Protein AF-A0A2G6QP25-F1 (afdb_monomer_lite)

Sequence (152 aa):
MNYFKECKDFTEAKKVYKTFAKKLHPDCGGNEADFKELLKQYDDFMNFTTSTIFDDSEKEYSAEDIVIFSNIIKKIINFDIDIQVIGTWIYAFNSYAYKENLKELDFWFSKKHKAWIFNGSKKRCIRTKNTLEDNKKEYGCKKVKSTTKRIA

pLDDT: mean 84.07, std 11.64, range [35.44, 94.75]

Radius of gyration: 17.25 Å; chains: 1; bounding box: 44×38×49 Å

Secondary structure (DSSP, 8-state):
--TTTT--SHHHHHHHHHHHHHHHSGGGT--HHHHHHHHHHHHHHHHHHHHHHHHS-SS---HHHHHHHHHHHHHHTTSSSEEEEETTEEEEES-GGGHHHHHHTT-EEETTTTEEEE-SSS---------HHHHHHHH--EEEE-------

Structure (mmCIF, N/CA/C/O backbone):
data_AF-A0A2G6QP25-F1
#
_entry.id   AF-A0A2G6QP25-F1
#
loop_
_atom_site.group_PDB
_atom_site.id
_atom_site.type_symbol
_atom_site.label_atom_id
_atom_site.label_alt_id
_atom_site.label_comp_id
_atom_site.label_asym_id
_atom_site.label_entity_id
_atom_site.label_seq_id
_atom_site.pdbx_PDB_ins_code
_atom_site.Cartn_x
_atom_site.Cartn_y
_atom_site.Cartn_z
_atom_site.occupancy
_atom_site.B_iso_or_equiv
_atom_site.auth_seq_id
_atom_site.auth_comp_id
_atom_site.auth_asym_id
_atom_site.auth_atom_id
_atom_site.pdbx_PDB_model_num
ATOM 1 N N . MET A 1 1 ? -0.587 6.363 25.555 1.00 71.50 1 MET A N 1
ATOM 2 C CA . MET A 1 1 ? -0.851 4.976 25.100 1.00 71.50 1 MET A CA 1
ATOM 3 C C . MET A 1 1 ? -0.250 4.830 23.710 1.00 71.50 1 MET A C 1
ATOM 5 O O . MET A 1 1 ? -0.394 5.786 22.971 1.00 71.50 1 MET A O 1
ATOM 9 N N . ASN A 1 2 ? 0.433 3.738 23.353 1.00 81.94 2 ASN A N 1
ATOM 10 C CA . ASN A 1 2 ? 0.862 3.506 21.963 1.00 81.94 2 ASN A CA 1
ATOM 11 C C . ASN A 1 2 ? 0.242 2.193 21.476 1.00 81.94 2 ASN A C 1
ATOM 13 O O . ASN A 1 2 ? 0.682 1.123 21.894 1.00 81.94 2 ASN A O 1
ATOM 17 N N . TYR A 1 3 ? -0.784 2.289 20.629 1.00 84.88 3 TYR A N 1
ATOM 18 C CA . TYR A 1 3 ? -1.536 1.127 20.144 1.00 84.88 3 TYR A CA 1
ATOM 19 C C . TYR A 1 3 ? -0.727 0.250 19.179 1.00 84.88 3 TYR A C 1
ATOM 21 O O . TYR A 1 3 ? -1.032 -0.929 19.027 1.00 84.88 3 TYR A O 1
ATOM 29 N N . PHE A 1 4 ? 0.320 0.798 18.555 1.00 90.06 4 PHE A N 1
ATOM 30 C CA . PHE A 1 4 ? 1.060 0.158 17.464 1.00 90.06 4 PHE A CA 1
ATOM 31 C C . PHE A 1 4 ? 2.471 -0.298 17.857 1.00 90.06 4 PHE A C 1
ATOM 33 O O . PHE A 1 4 ? 3.225 -0.746 17.000 1.00 90.06 4 PHE A O 1
ATOM 40 N N . LYS A 1 5 ? 2.836 -0.237 19.146 1.00 85.88 5 LYS A N 1
ATOM 41 C CA . LYS A 1 5 ? 4.185 -0.586 19.637 1.00 85.88 5 LYS A CA 1
ATOM 42 C C . LYS A 1 5 ? 4.628 -2.011 19.270 1.00 85.88 5 LYS A C 1
ATOM 44 O O . LYS A 1 5 ? 5.814 -2.243 19.070 1.00 85.88 5 LYS A O 1
ATOM 49 N N . GLU A 1 6 ? 3.689 -2.952 19.207 1.00 85.25 6 GLU A N 1
ATOM 50 C CA . GLU A 1 6 ? 3.968 -4.362 18.893 1.00 85.25 6 GLU A CA 1
ATOM 51 C C . GLU A 1 6 ? 3.822 -4.699 17.403 1.00 85.25 6 GLU A C 1
ATOM 53 O O . GLU A 1 6 ? 4.125 -5.820 17.003 1.00 85.25 6 GLU A O 1
ATOM 58 N N . CYS A 1 7 ? 3.365 -3.750 16.577 1.00 85.81 7 CYS A N 1
ATOM 59 C CA . CYS A 1 7 ? 3.174 -3.981 15.149 1.00 85.81 7 CYS A CA 1
ATOM 60 C C . CYS A 1 7 ? 4.525 -4.021 14.437 1.00 85.81 7 CYS A C 1
ATOM 62 O O . CYS A 1 7 ? 5.294 -3.062 14.485 1.00 85.81 7 CYS A O 1
ATOM 64 N N . LYS A 1 8 ? 4.793 -5.120 13.733 1.00 80.38 8 LYS A N 1
ATOM 65 C CA . LYS A 1 8 ? 6.018 -5.304 12.943 1.00 80.38 8 LYS A CA 1
ATOM 66 C C . LYS A 1 8 ? 5.840 -4.903 11.488 1.00 80.38 8 LYS A C 1
ATOM 68 O O . LYS A 1 8 ? 6.811 -4.568 10.817 1.00 80.38 8 LYS A O 1
ATOM 73 N N . ASP A 1 9 ? 4.606 -4.951 10.996 1.00 80.44 9 ASP A N 1
ATOM 74 C CA . ASP A 1 9 ? 4.286 -4.658 9.608 1.00 80.44 9 ASP A CA 1
ATOM 75 C C . ASP A 1 9 ? 2.926 -3.961 9.440 1.00 80.44 9 ASP A C 1
ATOM 77 O O . ASP A 1 9 ? 2.110 -3.837 10.359 1.00 80.44 9 ASP A O 1
ATOM 81 N N . PHE A 1 10 ? 2.674 -3.508 8.212 1.00 83.81 10 PHE A N 1
ATOM 82 C CA . PHE A 1 10 ? 1.441 -2.827 7.822 1.00 83.81 10 PHE A CA 1
ATOM 83 C C . PHE A 1 10 ? 0.178 -3.683 7.997 1.00 83.81 10 PHE A C 1
ATOM 85 O O . PHE A 1 10 ? -0.921 -3.155 8.180 1.00 83.81 10 PHE A O 1
ATOM 92 N N . THR A 1 11 ? 0.301 -5.007 7.914 1.00 81.75 11 THR A N 1
ATOM 93 C CA . THR A 1 11 ? -0.833 -5.928 8.036 1.00 81.75 11 THR A CA 1
ATOM 94 C C . THR A 1 11 ? -1.284 -6.022 9.488 1.00 81.75 11 THR A C 1
ATOM 96 O O . THR A 1 11 ? -2.487 -5.981 9.760 1.00 81.75 11 THR A O 1
ATOM 99 N N . GLU A 1 12 ? -0.338 -6.125 10.419 1.00 86.12 12 GLU A N 1
ATOM 100 C CA . GLU A 1 12 ? -0.594 -6.086 11.858 1.00 86.12 12 GLU A CA 1
ATOM 101 C C . GLU A 1 12 ? -1.175 -4.735 12.275 1.00 86.12 12 GLU A C 1
ATOM 103 O O . GLU A 1 12 ? -2.252 -4.702 12.876 1.00 86.12 12 GLU A O 1
ATOM 108 N N . ALA A 1 13 ? -0.560 -3.631 11.838 1.00 88.69 13 ALA A N 1
ATOM 109 C CA . ALA A 1 13 ? -1.058 -2.285 12.118 1.00 88.69 13 ALA A CA 1
ATOM 110 C C . ALA A 1 13 ? -2.502 -2.094 11.630 1.00 88.69 13 ALA A C 1
ATOM 112 O O . ALA A 1 13 ? -3.357 -1.609 12.371 1.00 88.69 13 ALA A O 1
ATOM 113 N N . LYS A 1 14 ? -2.840 -2.572 10.425 1.00 85.69 14 LYS A N 1
ATOM 114 C CA . LYS A 1 14 ? -4.215 -2.513 9.902 1.00 85.69 14 LYS A CA 1
ATOM 115 C C . LYS A 1 14 ? -5.212 -3.309 10.753 1.00 85.69 14 LYS A C 1
ATOM 117 O O . LYS A 1 14 ? -6.359 -2.883 10.915 1.00 85.69 14 LYS A O 1
ATOM 122 N N . LYS A 1 15 ? -4.821 -4.476 11.277 1.00 88.00 15 LYS A N 1
ATOM 123 C CA . LYS A 1 15 ? -5.684 -5.295 12.153 1.00 88.00 15 LYS A CA 1
ATOM 124 C C . LYS A 1 15 ? -5.924 -4.608 13.494 1.00 88.00 15 LYS A C 1
ATOM 126 O O . LYS A 1 15 ? -7.071 -4.551 13.946 1.00 88.00 15 LYS A O 1
ATOM 131 N N . VAL A 1 16 ? -4.864 -4.070 14.095 1.00 90.75 16 VAL A N 1
ATOM 132 C CA . VAL A 1 16 ? -4.929 -3.295 15.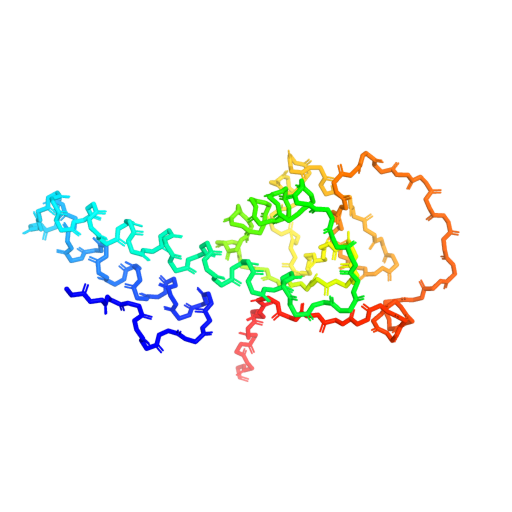339 1.00 90.75 16 VAL A CA 1
ATOM 133 C C . VAL A 1 16 ? -5.835 -2.085 15.146 1.00 90.75 16 VAL A C 1
ATOM 135 O O . VAL A 1 16 ? -6.819 -1.946 15.873 1.00 90.75 16 VAL A O 1
ATOM 138 N N . TYR A 1 17 ? -5.595 -1.294 14.096 1.00 91.81 17 TYR A N 1
ATOM 139 C CA . TYR A 1 17 ? -6.406 -0.125 13.766 1.00 91.81 17 TYR A CA 1
ATOM 140 C C . TYR A 1 17 ? -7.889 -0.481 13.648 1.00 91.81 17 TYR A C 1
ATOM 142 O O . TYR A 1 17 ? -8.706 0.104 14.345 1.00 91.81 17 TYR A O 1
ATOM 150 N N . LYS A 1 18 ? -8.258 -1.496 12.852 1.00 89.88 18 LYS A N 1
ATOM 151 C CA . LYS A 1 18 ? -9.668 -1.913 12.712 1.00 89.88 18 LYS A CA 1
ATOM 152 C C . LYS A 1 18 ? -10.309 -2.326 14.038 1.00 89.88 18 LYS A C 1
ATOM 154 O O . LYS A 1 18 ? -11.482 -2.036 14.270 1.00 89.88 18 LYS A O 1
ATOM 159 N N . THR A 1 19 ? -9.553 -3.019 14.887 1.00 91.25 19 THR A N 1
ATOM 160 C CA . THR A 1 19 ? -10.045 -3.514 16.178 1.00 91.25 19 THR A CA 1
ATOM 161 C C . THR A 1 19 ? -10.333 -2.361 17.133 1.00 91.25 19 THR A C 1
ATOM 163 O O . THR A 1 19 ? -11.395 -2.335 17.752 1.00 91.25 19 THR A O 1
ATOM 166 N N . PHE A 1 20 ? -9.417 -1.395 17.237 1.00 91.12 20 PHE A N 1
ATOM 167 C CA . PHE A 1 20 ? -9.599 -0.227 18.097 1.00 91.12 20 PHE A CA 1
ATOM 168 C C . PHE A 1 20 ? -10.572 0.789 17.504 1.00 91.12 20 PHE A C 1
ATOM 170 O O . PHE A 1 20 ? -11.395 1.313 18.243 1.00 91.12 20 PHE A O 1
ATOM 177 N N . ALA A 1 21 ? -10.572 0.990 16.185 1.00 91.38 21 ALA A N 1
ATOM 178 C CA . ALA A 1 21 ? -11.509 1.874 15.498 1.00 91.38 21 ALA A CA 1
ATOM 179 C C . ALA A 1 21 ? -12.957 1.485 15.810 1.00 91.38 21 ALA A C 1
ATOM 181 O O . ALA A 1 21 ? -13.741 2.336 16.203 1.00 91.38 21 ALA A O 1
ATOM 182 N N . LYS A 1 22 ? -13.298 0.190 15.744 1.00 90.69 22 LYS A N 1
ATOM 183 C CA . LYS A 1 22 ? -14.645 -0.287 16.094 1.00 90.69 22 LYS A CA 1
ATOM 184 C C . LYS A 1 22 ? -15.006 -0.053 17.568 1.00 90.69 22 LYS A C 1
ATOM 186 O O . LYS A 1 22 ? -16.172 0.141 17.872 1.00 90.69 22 LYS A O 1
ATOM 191 N N . LYS A 1 23 ? -14.033 -0.099 18.482 1.00 90.12 23 LYS A N 1
ATOM 192 C CA . LYS A 1 23 ? -14.266 0.121 19.921 1.00 90.12 23 LYS A CA 1
ATOM 193 C C . LYS A 1 23 ? -14.392 1.602 20.277 1.00 90.12 23 LYS A C 1
ATOM 195 O O . LYS A 1 23 ? -15.164 1.943 21.159 1.00 90.12 23 LYS A O 1
ATOM 200 N N . LEU A 1 24 ? -13.606 2.454 19.621 1.00 90.44 24 LEU A N 1
ATOM 201 C CA . LEU A 1 24 ? -13.480 3.876 19.944 1.00 90.44 24 LEU A CA 1
ATOM 202 C C . LEU A 1 24 ? -14.402 4.768 19.105 1.00 90.44 24 LEU A C 1
ATOM 204 O O . LEU A 1 24 ? -14.549 5.942 19.423 1.00 90.44 24 LEU A O 1
ATOM 208 N N . HIS A 1 25 ? -15.036 4.239 18.054 1.00 88.00 25 HIS A N 1
ATOM 209 C CA . HIS A 1 25 ? -15.964 5.018 17.240 1.00 88.00 25 HIS A CA 1
ATOM 210 C C . HIS A 1 25 ? -17.159 5.518 18.078 1.00 88.00 25 HIS A C 1
ATOM 212 O O . HIS A 1 25 ? -17.755 4.705 18.795 1.00 88.00 25 HIS A O 1
ATOM 218 N N . PRO A 1 26 ? -17.563 6.799 17.959 1.00 89.06 26 PRO A N 1
ATOM 219 C CA . PRO A 1 26 ? -18.712 7.357 18.680 1.00 89.06 26 PRO A CA 1
ATOM 220 C C . PRO A 1 26 ? -20.000 6.535 18.520 1.00 89.06 26 PRO A C 1
ATOM 222 O O . PRO A 1 26 ? -20.652 6.213 19.509 1.00 89.06 26 PRO A O 1
ATOM 225 N N . ASP A 1 27 ? -20.302 6.075 17.300 1.00 89.44 27 ASP A N 1
ATOM 226 C CA . ASP A 1 27 ? -21.475 5.221 17.023 1.00 89.44 27 ASP A CA 1
ATOM 227 C C . ASP A 1 27 ? -21.450 3.861 17.745 1.00 89.44 27 ASP A C 1
ATOM 229 O O . ASP A 1 27 ? -22.473 3.191 17.849 1.00 89.44 27 ASP A O 1
ATOM 233 N N . CYS A 1 28 ? -20.283 3.421 18.222 1.00 87.44 28 CYS A N 1
ATOM 234 C CA . CYS A 1 28 ? -20.111 2.183 18.986 1.00 87.44 28 CYS A CA 1
ATOM 235 C C . CYS A 1 28 ? -19.952 2.439 20.496 1.00 87.44 28 CYS A C 1
ATOM 237 O O . CYS A 1 28 ? -19.566 1.528 21.228 1.00 87.44 28 CYS A O 1
ATOM 239 N N . GLY A 1 29 ? -20.241 3.659 20.966 1.00 82.81 29 GLY A N 1
ATOM 240 C CA . GLY A 1 29 ? -20.123 4.049 22.374 1.00 82.81 29 GLY A CA 1
ATOM 241 C C . GLY A 1 29 ? -18.718 4.483 22.801 1.00 82.81 29 GLY A C 1
ATOM 242 O O . GLY A 1 29 ? -18.451 4.575 23.998 1.00 82.81 29 GLY A O 1
ATOM 243 N N . GLY A 1 30 ? -17.816 4.731 21.847 1.00 89.31 30 GLY A N 1
ATOM 244 C CA . GLY A 1 30 ? -16.510 5.333 22.106 1.00 89.31 30 GLY A CA 1
ATOM 245 C C . GLY A 1 30 ? -16.550 6.864 22.123 1.00 89.31 30 GLY A C 1
ATOM 246 O O . GLY A 1 30 ? -17.617 7.475 22.066 1.00 89.31 30 GLY A O 1
ATOM 247 N N . ASN A 1 31 ? -15.378 7.500 22.190 1.00 90.50 31 ASN A N 1
ATOM 248 C CA . ASN A 1 31 ? -15.261 8.957 22.148 1.00 90.50 31 ASN A CA 1
ATOM 249 C C . ASN A 1 31 ? -14.387 9.427 20.972 1.00 90.50 31 ASN A C 1
ATOM 251 O O . ASN A 1 31 ? -13.466 8.747 20.517 1.00 90.50 31 ASN A O 1
ATOM 255 N N . GLU A 1 32 ? -14.691 10.624 20.473 1.00 90.56 32 GLU A N 1
ATOM 256 C CA . GLU A 1 32 ? -14.023 11.190 19.300 1.00 90.56 32 GLU A CA 1
ATOM 257 C C . GLU A 1 32 ? -12.539 11.503 19.556 1.00 90.56 32 GLU A C 1
ATOM 259 O O . GLU A 1 32 ? -11.716 11.378 18.649 1.00 90.56 32 GLU A O 1
ATOM 264 N N . ALA A 1 33 ? -12.181 11.888 20.785 1.00 90.81 33 ALA A N 1
ATOM 265 C CA . ALA A 1 33 ? -10.810 12.236 21.152 1.00 90.81 33 ALA A CA 1
ATOM 266 C C . ALA A 1 33 ? -9.864 11.028 21.038 1.00 90.81 33 ALA A C 1
ATOM 268 O O . ALA A 1 33 ? -8.816 11.119 20.399 1.00 90.81 33 ALA A O 1
ATOM 269 N N . ASP A 1 34 ? -10.273 9.877 21.567 1.00 90.56 34 ASP A N 1
ATOM 270 C CA . ASP A 1 34 ? -9.527 8.624 21.507 1.00 90.56 34 ASP A CA 1
ATOM 271 C C . ASP A 1 34 ? -9.464 8.083 20.077 1.00 90.56 34 ASP A C 1
ATOM 273 O O . ASP A 1 34 ? -8.439 7.537 19.664 1.00 90.56 34 ASP A O 1
ATOM 277 N N . PHE A 1 35 ? -10.530 8.260 19.288 1.00 90.88 35 PHE A N 1
ATOM 278 C CA . PHE A 1 35 ? -10.515 7.891 17.873 1.00 90.88 35 PHE A CA 1
ATOM 279 C C . PHE A 1 35 ? -9.524 8.745 17.065 1.00 90.88 35 PHE A C 1
ATOM 281 O O . PHE A 1 35 ? -8.771 8.207 16.249 1.00 90.88 35 PHE A O 1
ATOM 288 N N . LYS A 1 36 ? -9.472 10.061 17.317 1.00 91.81 36 LYS A N 1
ATOM 289 C CA . LYS A 1 36 ? -8.483 10.964 16.704 1.00 91.81 36 LYS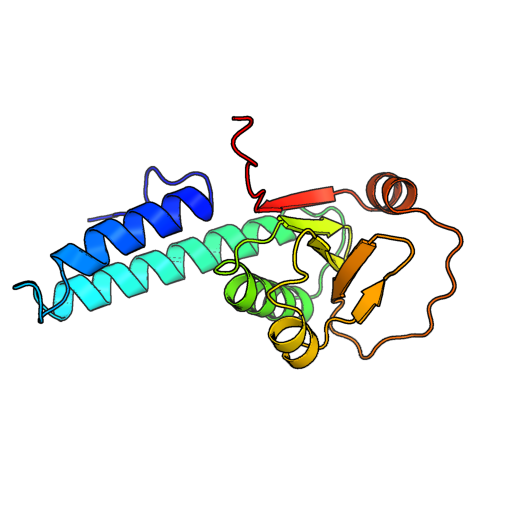 A CA 1
ATOM 290 C C . LYS A 1 36 ? -7.057 10.592 17.099 1.00 91.81 36 LYS A C 1
ATOM 292 O O . LYS A 1 36 ? -6.181 10.574 16.237 1.00 91.81 36 LYS A O 1
ATOM 297 N N . GLU A 1 37 ? -6.830 10.246 18.363 1.00 93.00 37 GLU A N 1
ATOM 298 C CA . GLU A 1 37 ? -5.518 9.799 18.835 1.00 93.00 37 GLU A CA 1
ATOM 299 C C . GLU A 1 37 ? -5.102 8.473 18.178 1.00 93.00 37 GLU A C 1
ATOM 301 O O . GLU A 1 37 ? -3.966 8.338 17.724 1.00 93.00 37 GLU A O 1
ATOM 306 N N . LEU A 1 38 ? -6.025 7.513 18.034 1.00 92.38 38 LEU A N 1
ATOM 307 C CA . LEU A 1 38 ? -5.773 6.270 17.298 1.00 92.38 38 LEU A CA 1
ATOM 308 C C . LEU A 1 38 ? -5.379 6.545 15.840 1.00 92.38 38 LEU A C 1
ATOM 310 O O . LEU A 1 38 ? -4.430 5.937 15.343 1.00 92.38 38 LEU A O 1
ATOM 314 N N . LEU A 1 39 ? -6.107 7.435 15.155 1.00 90.62 39 LEU A N 1
ATOM 315 C CA . LEU A 1 39 ? -5.826 7.796 13.765 1.00 90.62 39 LEU A CA 1
ATOM 316 C C . LEU A 1 39 ? -4.443 8.439 13.632 1.00 90.62 39 LEU A C 1
ATOM 318 O O . LEU A 1 39 ? -3.658 8.019 12.788 1.00 90.62 39 LEU A O 1
ATOM 322 N N . LYS A 1 40 ? -4.120 9.391 14.512 1.00 92.62 40 LYS A N 1
ATOM 323 C CA . LYS A 1 40 ? -2.814 10.053 14.537 1.00 92.62 40 LYS A CA 1
ATOM 324 C C . LYS A 1 40 ? -1.677 9.051 14.735 1.00 92.62 40 LYS A C 1
ATOM 326 O O . LYS A 1 40 ? -0.715 9.067 13.978 1.00 92.62 40 LYS A O 1
ATOM 331 N N . GLN A 1 41 ? -1.803 8.139 15.698 1.00 92.38 41 GLN A N 1
ATOM 332 C CA . GLN A 1 41 ? -0.782 7.112 15.922 1.00 92.38 41 GLN A CA 1
ATOM 333 C C . GLN A 1 41 ? -0.648 6.140 14.748 1.00 92.38 41 GLN A C 1
ATOM 335 O O . GLN A 1 41 ? 0.456 5.676 14.461 1.00 92.38 41 GLN A O 1
ATOM 340 N N . TYR A 1 42 ? -1.756 5.825 14.073 1.00 90.06 42 TYR A N 1
ATOM 341 C CA . TYR A 1 42 ? -1.725 5.005 12.869 1.00 90.06 42 TYR A CA 1
ATOM 342 C C . TYR A 1 42 ? -0.965 5.717 11.749 1.00 90.06 42 TYR A C 1
ATOM 344 O O . TYR A 1 42 ? -0.053 5.131 11.173 1.00 90.06 42 TYR A O 1
ATOM 352 N N . ASP A 1 43 ? -1.279 6.984 11.483 1.00 88.50 43 ASP A N 1
ATOM 353 C CA . ASP A 1 43 ? -0.586 7.776 10.466 1.00 88.50 43 ASP A CA 1
ATOM 354 C C . ASP A 1 43 ? 0.905 7.941 10.793 1.00 88.50 43 ASP A C 1
ATOM 356 O O . ASP A 1 43 ? 1.744 7.766 9.908 1.00 88.50 43 ASP A O 1
ATOM 360 N N . ASP A 1 44 ? 1.254 8.182 12.059 1.00 89.06 44 ASP A N 1
ATOM 361 C CA . ASP A 1 44 ? 2.642 8.265 12.530 1.00 89.06 44 ASP A CA 1
ATOM 362 C C . ASP A 1 44 ? 3.398 6.944 12.278 1.00 89.06 44 ASP A C 1
ATOM 364 O O . ASP A 1 44 ? 4.503 6.955 11.725 1.00 89.06 44 ASP A O 1
ATOM 368 N N . PHE A 1 45 ? 2.787 5.794 12.598 1.00 88.38 45 PHE A N 1
ATOM 369 C CA . PHE A 1 45 ? 3.353 4.471 12.307 1.00 88.38 45 PHE A CA 1
ATOM 370 C C . PHE A 1 45 ? 3.543 4.264 10.801 1.00 88.38 45 PHE A C 1
ATOM 372 O O . PHE A 1 45 ? 4.626 3.890 10.354 1.00 88.38 45 PHE A O 1
ATOM 379 N N . MET A 1 46 ? 2.512 4.559 10.004 1.00 86.06 46 MET A N 1
ATOM 380 C CA . MET A 1 46 ? 2.557 4.437 8.548 1.00 86.06 46 MET A CA 1
ATOM 381 C C . MET A 1 46 ? 3.687 5.279 7.956 1.00 86.06 46 MET A C 1
ATOM 383 O O . MET A 1 46 ? 4.448 4.780 7.131 1.00 86.06 46 MET A O 1
ATOM 387 N N . ASN A 1 47 ? 3.817 6.536 8.387 1.00 83.50 47 ASN A N 1
ATOM 388 C CA . ASN A 1 47 ? 4.861 7.454 7.941 1.00 83.50 47 ASN A CA 1
ATOM 389 C C . ASN A 1 47 ? 6.251 6.900 8.255 1.00 83.50 47 ASN A C 1
ATOM 391 O O . ASN A 1 47 ? 7.072 6.777 7.344 1.00 83.50 47 ASN A O 1
ATOM 395 N N . PHE A 1 48 ? 6.478 6.504 9.509 1.00 83.38 48 PHE A N 1
ATOM 396 C CA . PHE A 1 48 ? 7.748 5.948 9.961 1.00 83.38 48 PHE A CA 1
ATOM 397 C C . PHE A 1 48 ? 8.128 4.694 9.167 1.00 83.38 48 PHE A C 1
ATOM 399 O O . PHE A 1 48 ? 9.195 4.655 8.558 1.00 83.38 48 PHE A O 1
ATOM 406 N N . THR A 1 49 ? 7.232 3.706 9.081 1.00 81.75 49 THR A N 1
ATOM 407 C CA . THR A 1 49 ? 7.501 2.460 8.351 1.00 81.75 49 THR A CA 1
ATOM 408 C C . THR A 1 49 ? 7.675 2.695 6.851 1.00 81.75 49 THR A C 1
ATOM 410 O O . THR A 1 49 ? 8.460 2.000 6.218 1.00 81.75 49 THR A O 1
ATOM 413 N N . THR A 1 50 ? 6.975 3.662 6.244 1.00 80.00 50 THR A N 1
ATOM 414 C CA . THR A 1 50 ? 7.218 3.984 4.827 1.00 80.00 50 THR A CA 1
ATOM 415 C C . THR A 1 50 ? 8.568 4.648 4.600 1.00 80.00 50 THR A C 1
ATOM 417 O O . THR A 1 50 ? 9.249 4.290 3.645 1.00 80.00 50 THR A O 1
ATOM 420 N N . SER A 1 51 ? 8.987 5.554 5.487 1.00 76.69 51 SER A N 1
ATOM 421 C CA . SER A 1 51 ? 10.274 6.242 5.374 1.00 76.69 51 SER A CA 1
ATOM 422 C C . SER A 1 51 ? 11.445 5.264 5.477 1.00 76.69 51 SER A C 1
ATOM 424 O O . SER A 1 51 ? 12.367 5.324 4.667 1.00 76.69 51 SER A O 1
ATOM 426 N N . THR A 1 52 ? 11.383 4.301 6.402 1.00 78.19 52 THR A N 1
ATOM 427 C CA . THR A 1 52 ? 12.458 3.310 6.596 1.00 78.19 52 THR A CA 1
ATOM 428 C C . THR A 1 52 ? 12.656 2.379 5.395 1.00 78.19 52 THR A C 1
ATOM 430 O O . THR A 1 52 ? 13.755 1.867 5.188 1.00 78.19 52 THR A O 1
ATOM 433 N N . ILE A 1 53 ? 11.639 2.192 4.542 1.00 77.19 53 ILE A N 1
ATOM 434 C CA . ILE A 1 53 ? 11.784 1.436 3.284 1.00 77.19 53 ILE A CA 1
ATOM 435 C C . ILE A 1 53 ? 12.795 2.116 2.353 1.00 77.19 53 ILE A C 1
ATOM 437 O O . ILE A 1 53 ? 13.542 1.420 1.657 1.00 77.19 53 ILE A O 1
ATOM 441 N N . PHE A 1 54 ? 12.829 3.449 2.332 1.00 72.62 54 PHE A N 1
ATOM 442 C CA . PHE A 1 54 ? 13.679 4.227 1.430 1.00 72.62 54 PHE A CA 1
ATOM 443 C C . PHE A 1 54 ? 15.004 4.662 2.064 1.00 72.62 54 PHE A C 1
ATOM 445 O O . PHE A 1 54 ? 15.948 4.891 1.321 1.00 72.62 54 PHE A O 1
ATOM 452 N N . ASP A 1 55 ? 15.085 4.709 3.395 1.00 66.69 55 ASP A N 1
ATOM 453 C CA . ASP A 1 55 ? 16.280 5.129 4.146 1.00 66.69 55 ASP A CA 1
ATOM 454 C C . ASP A 1 55 ? 17.432 4.106 4.046 1.00 66.69 55 ASP A C 1
ATOM 456 O O . ASP A 1 55 ? 18.587 4.451 3.832 1.00 66.69 55 ASP A O 1
ATOM 460 N N . ASP A 1 56 ? 17.108 2.809 4.090 1.00 57.84 56 ASP A N 1
ATOM 461 C CA . ASP A 1 56 ? 18.086 1.705 4.063 1.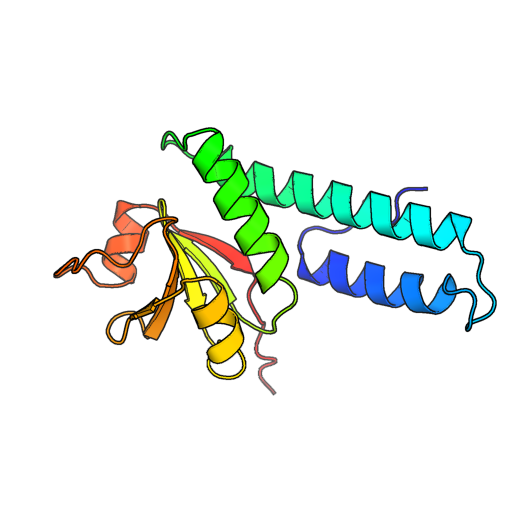00 57.84 56 ASP A CA 1
ATOM 462 C C . ASP A 1 56 ? 18.498 1.314 2.627 1.00 57.84 56 ASP A C 1
ATOM 464 O O . ASP A 1 56 ? 18.461 0.154 2.209 1.00 57.84 56 ASP A O 1
ATOM 468 N N . SER A 1 57 ? 18.680 2.310 1.771 1.00 56.34 57 SER A N 1
ATOM 469 C CA . SER A 1 57 ? 18.931 2.158 0.345 1.00 56.34 57 SER A CA 1
ATOM 470 C C . SER A 1 57 ? 20.329 2.670 0.034 1.00 56.34 57 SER A C 1
ATOM 472 O O . SER A 1 57 ? 20.566 3.864 0.133 1.00 56.34 57 SER A O 1
ATOM 474 N N . GLU A 1 58 ? 21.232 1.811 -0.452 1.00 54.34 58 GLU A N 1
ATOM 475 C CA . GLU A 1 58 ? 22.507 2.266 -1.050 1.00 54.34 58 GLU A CA 1
ATOM 476 C C . GLU A 1 58 ? 22.296 3.208 -2.256 1.00 54.34 58 GLU A C 1
ATOM 478 O O . GLU A 1 58 ? 23.241 3.802 -2.766 1.00 54.34 58 GLU A O 1
ATOM 483 N N . LYS A 1 59 ? 21.054 3.339 -2.741 1.00 60.91 59 LYS A N 1
ATOM 484 C CA . LYS A 1 59 ? 20.678 4.281 -3.794 1.00 60.91 59 LYS A CA 1
ATOM 485 C C . LYS A 1 59 ? 20.139 5.576 -3.218 1.00 60.91 59 LYS A C 1
ATOM 487 O O . LYS A 1 59 ? 19.240 5.559 -2.378 1.00 60.91 59 LYS A O 1
ATOM 492 N N . GLU A 1 60 ? 20.590 6.671 -3.809 1.00 62.62 60 GLU A N 1
ATOM 493 C CA . GLU A 1 60 ? 20.053 8.009 -3.598 1.00 62.62 60 GLU A CA 1
ATOM 494 C C . GLU A 1 60 ? 18.629 8.102 -4.170 1.00 62.62 60 GLU A C 1
ATOM 496 O O . GLU A 1 60 ? 18.426 8.207 -5.381 1.00 62.62 60 GLU A O 1
ATOM 501 N N . TYR A 1 61 ? 17.623 8.043 -3.297 1.00 72.31 61 TYR A N 1
ATOM 502 C CA . TYR A 1 61 ? 16.315 8.614 -3.606 1.00 72.31 61 TYR A CA 1
ATOM 503 C C . TYR A 1 61 ? 16.381 10.111 -3.332 1.00 72.31 61 TYR A C 1
ATOM 505 O O . TYR A 1 61 ? 16.884 10.527 -2.287 1.00 7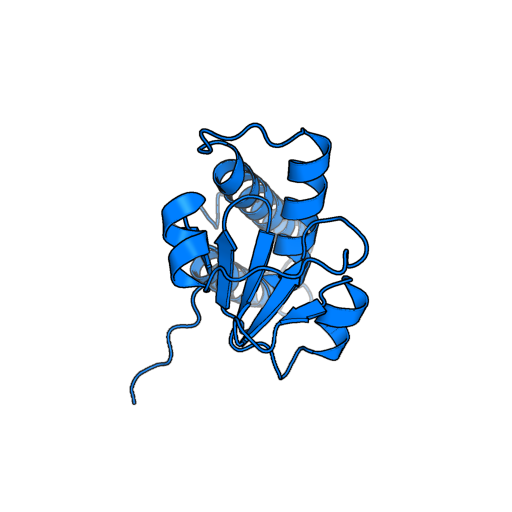2.31 61 TYR A O 1
ATOM 513 N N . SER A 1 62 ? 15.834 10.929 -4.230 1.00 79.44 62 SER A N 1
ATOM 514 C CA . SER A 1 62 ? 15.613 12.331 -3.887 1.00 79.44 62 SER A CA 1
ATOM 515 C C . SER A 1 62 ? 14.570 12.433 -2.765 1.00 79.44 62 SER A C 1
ATOM 517 O O . SER A 1 62 ? 13.697 11.570 -2.625 1.00 79.44 62 SER A O 1
ATOM 519 N N . ALA A 1 63 ? 14.616 13.504 -1.969 1.00 79.94 63 ALA A N 1
ATOM 520 C CA . ALA A 1 63 ? 13.598 13.748 -0.944 1.00 79.94 63 ALA A CA 1
ATOM 521 C C . ALA A 1 63 ? 12.176 13.796 -1.546 1.00 79.94 63 ALA A C 1
ATOM 523 O O . ALA A 1 63 ? 11.214 13.328 -0.937 1.00 79.94 63 ALA A O 1
ATOM 524 N N . GLU A 1 64 ? 12.055 14.307 -2.771 1.00 81.44 64 GLU A N 1
ATOM 525 C CA . GLU A 1 64 ? 10.808 14.364 -3.535 1.00 81.44 64 GLU A CA 1
ATOM 526 C C . GLU A 1 64 ? 10.295 12.959 -3.885 1.00 81.44 64 GLU A C 1
ATOM 528 O O . GLU A 1 64 ? 9.121 12.655 -3.655 1.00 81.44 64 GLU A O 1
ATOM 533 N N . ASP A 1 65 ? 11.178 12.072 -4.353 1.00 81.81 65 ASP A N 1
ATOM 534 C CA . ASP A 1 65 ? 10.839 10.680 -4.659 1.00 81.81 65 ASP A CA 1
ATOM 535 C C . ASP A 1 65 ? 10.340 9.937 -3.417 1.00 81.81 65 ASP A C 1
ATOM 537 O O . ASP A 1 65 ? 9.325 9.241 -3.480 1.00 81.81 65 ASP A O 1
ATOM 541 N N . ILE A 1 66 ? 11.004 10.118 -2.268 1.00 82.50 66 ILE A N 1
ATOM 542 C CA . ILE A 1 66 ? 10.598 9.496 -0.998 1.00 82.50 66 ILE A CA 1
ATOM 543 C C . ILE A 1 66 ? 9.174 9.920 -0.633 1.00 82.50 66 ILE A C 1
ATOM 545 O O . ILE A 1 66 ? 8.349 9.074 -0.275 1.00 82.50 66 ILE A O 1
ATOM 549 N N . VAL A 1 67 ? 8.858 11.212 -0.756 1.00 84.38 67 VAL A N 1
ATOM 550 C CA . VAL A 1 67 ? 7.518 11.740 -0.468 1.00 84.38 67 VAL A CA 1
ATOM 551 C C . VAL A 1 67 ? 6.483 11.153 -1.431 1.00 84.38 67 VAL A C 1
ATOM 553 O O . VAL A 1 67 ? 5.437 10.666 -0.988 1.00 84.38 67 VAL A O 1
ATOM 556 N N . ILE A 1 68 ? 6.768 11.146 -2.736 1.00 87.62 68 ILE A N 1
ATOM 557 C CA . ILE A 1 68 ? 5.862 10.607 -3.760 1.00 87.62 68 ILE A CA 1
ATOM 558 C C . ILE A 1 68 ? 5.607 9.117 -3.517 1.00 87.62 68 ILE A C 1
ATOM 560 O O . ILE A 1 68 ? 4.450 8.691 -3.436 1.00 87.62 68 ILE A O 1
ATOM 564 N N . PHE A 1 69 ? 6.661 8.317 -3.358 1.00 87.75 69 PHE A N 1
ATOM 565 C CA . PHE A 1 69 ? 6.533 6.877 -3.164 1.00 87.75 69 PHE A CA 1
ATOM 566 C C . PHE A 1 69 ? 5.848 6.531 -1.844 1.00 87.75 69 PHE A C 1
ATOM 568 O O . PHE A 1 69 ? 4.962 5.675 -1.836 1.00 87.75 69 PHE A O 1
ATOM 575 N N . SER A 1 70 ? 6.172 7.227 -0.751 1.00 87.50 70 SER A N 1
ATOM 576 C CA . SER A 1 70 ? 5.504 7.032 0.541 1.00 87.50 70 SER A CA 1
ATOM 577 C C . SER A 1 70 ? 4.006 7.316 0.440 1.00 87.50 70 SER A C 1
ATOM 579 O O . SER A 1 70 ? 3.189 6.534 0.929 1.00 87.50 70 SER A O 1
ATOM 581 N N . ASN A 1 71 ? 3.617 8.388 -0.254 1.00 89.12 71 ASN A N 1
ATOM 582 C CA . ASN A 1 71 ? 2.210 8.723 -0.467 1.00 89.12 71 ASN A CA 1
ATOM 583 C C . ASN A 1 71 ? 1.487 7.681 -1.327 1.00 89.12 71 ASN A C 1
ATOM 585 O O . ASN A 1 71 ? 0.354 7.308 -1.019 1.00 89.12 71 ASN A O 1
ATOM 589 N N . ILE A 1 72 ? 2.134 7.172 -2.376 1.00 92.12 72 ILE A N 1
ATOM 590 C CA . ILE A 1 72 ? 1.568 6.108 -3.210 1.00 92.12 72 ILE A CA 1
ATOM 591 C C . ILE A 1 72 ? 1.394 4.820 -2.409 1.00 92.12 72 ILE A C 1
ATOM 593 O O . ILE A 1 72 ? 0.308 4.241 -2.443 1.00 92.12 72 ILE A O 1
ATOM 597 N N . ILE A 1 73 ? 2.403 4.408 -1.633 1.00 90.88 73 ILE A N 1
ATOM 598 C CA . ILE A 1 73 ? 2.322 3.221 -0.772 1.00 90.88 73 ILE A CA 1
ATOM 599 C C . ILE A 1 73 ? 1.152 3.353 0.202 1.00 90.88 73 ILE A C 1
ATOM 601 O O . ILE A 1 73 ? 0.333 2.439 0.264 1.00 90.88 73 ILE A O 1
ATOM 605 N N . LYS A 1 74 ? 0.997 4.489 0.895 1.00 88.44 74 LYS A N 1
ATOM 606 C CA . LYS A 1 74 ? -0.127 4.718 1.825 1.00 88.44 74 LYS A CA 1
ATOM 607 C C . LYS A 1 74 ? -1.495 4.555 1.161 1.00 88.44 74 LYS A C 1
ATOM 609 O O . LYS A 1 74 ? -2.409 4.015 1.779 1.00 88.44 74 LYS A O 1
ATOM 614 N N . LYS A 1 75 ? -1.644 4.974 -0.100 1.00 90.94 75 LYS A N 1
ATOM 615 C CA . LYS A 1 75 ? -2.905 4.815 -0.843 1.00 90.94 75 LYS A CA 1
ATOM 616 C C . LYS A 1 75 ? -3.207 3.350 -1.162 1.00 90.94 75 LYS A C 1
ATOM 618 O O . LYS A 1 75 ? -4.351 2.924 -1.029 1.00 90.94 75 LYS A O 1
ATOM 623 N N . ILE A 1 76 ? -2.195 2.568 -1.544 1.00 91.56 76 ILE A N 1
ATOM 624 C CA . ILE A 1 76 ? -2.392 1.185 -2.012 1.00 91.56 76 ILE A CA 1
ATOM 625 C C . ILE A 1 76 ? -2.236 0.120 -0.917 1.00 91.56 76 ILE A C 1
ATOM 627 O O . ILE A 1 76 ? -2.697 -1.005 -1.094 1.00 91.56 76 ILE A O 1
ATOM 631 N N . ILE A 1 77 ? -1.635 0.442 0.234 1.00 88.00 77 ILE A N 1
ATOM 632 C CA . ILE A 1 77 ? -1.375 -0.514 1.331 1.00 88.00 77 ILE A CA 1
ATOM 633 C C . ILE A 1 77 ? -2.659 -1.143 1.882 1.00 88.00 77 ILE A C 1
ATOM 635 O O . ILE A 1 77 ? -2.674 -2.276 2.378 1.00 88.00 77 ILE A O 1
ATOM 639 N N . ASN A 1 78 ? -3.769 -0.415 1.761 1.00 84.19 78 ASN A N 1
ATOM 640 C CA . ASN A 1 78 ? -5.079 -0.854 2.202 1.00 84.19 78 ASN A CA 1
ATOM 641 C C . ASN A 1 78 ? -5.702 -1.893 1.262 1.00 84.19 78 ASN A C 1
ATOM 643 O O . ASN A 1 78 ? -6.554 -2.658 1.722 1.00 84.19 78 ASN A O 1
ATOM 647 N N . PHE A 1 79 ? -5.256 -1.982 0.010 1.00 89.31 79 PHE A N 1
ATOM 648 C CA . PHE A 1 79 ? -5.735 -2.961 -0.966 1.00 89.31 79 PHE A CA 1
ATOM 649 C C . PHE A 1 79 ? -5.166 -4.343 -0.686 1.00 89.31 79 PHE A C 1
ATOM 651 O O . PHE A 1 79 ? -4.048 -4.466 -0.191 1.00 89.31 79 PHE A O 1
ATOM 658 N N . ASP A 1 80 ? -5.920 -5.396 -0.982 1.00 88.88 80 ASP A N 1
ATOM 659 C CA . ASP A 1 80 ? -5.456 -6.773 -0.808 1.00 88.88 80 ASP A CA 1
ATOM 660 C C . ASP A 1 80 ? -4.548 -7.200 -1.972 1.00 88.88 80 ASP A C 1
ATOM 662 O O . ASP A 1 80 ? -4.948 -7.938 -2.865 1.00 88.88 80 ASP A O 1
ATOM 666 N N . ILE A 1 81 ? -3.341 -6.630 -2.002 1.00 91.50 81 ILE A N 1
ATOM 667 C CA . ILE A 1 81 ? -2.345 -6.791 -3.066 1.00 91.50 81 ILE A CA 1
ATOM 668 C C . ILE A 1 81 ? -0.947 -6.973 -2.469 1.00 91.50 81 ILE A C 1
ATOM 670 O O . ILE A 1 81 ? -0.689 -6.539 -1.339 1.00 91.50 81 ILE A O 1
ATOM 674 N N . ASP A 1 82 ? -0.028 -7.551 -3.244 1.00 91.50 82 ASP A N 1
ATOM 675 C CA . ASP A 1 82 ? 1.380 -7.633 -2.842 1.00 91.50 82 ASP A CA 1
ATOM 676 C C . ASP A 1 82 ? 2.140 -6.422 -3.358 1.00 91.50 82 ASP A C 1
ATOM 678 O O . ASP A 1 82 ? 2.080 -6.108 -4.547 1.00 91.50 82 ASP A O 1
ATOM 682 N N . ILE A 1 83 ? 2.894 -5.774 -2.477 1.00 92.50 83 ILE A N 1
ATOM 683 C CA . ILE A 1 83 ? 3.646 -4.562 -2.793 1.00 92.50 83 ILE A CA 1
ATOM 684 C C . ILE A 1 83 ? 5.126 -4.860 -2.602 1.00 92.50 83 ILE A C 1
ATOM 686 O O . ILE A 1 83 ? 5.561 -5.242 -1.511 1.00 92.50 83 ILE A O 1
ATOM 690 N N . GLN A 1 84 ? 5.900 -4.678 -3.666 1.00 91.94 84 GLN A N 1
ATOM 691 C CA . GLN A 1 84 ? 7.354 -4.806 -3.650 1.00 91.94 84 GLN A CA 1
ATOM 692 C C . GLN A 1 84 ? 7.975 -3.548 -4.246 1.00 91.94 84 GLN A C 1
ATOM 694 O O . GLN A 1 84 ? 7.545 -3.084 -5.298 1.00 91.94 84 GLN A O 1
ATOM 699 N N . VAL A 1 85 ? 8.993 -3.012 -3.586 1.00 90.44 85 VAL A N 1
ATOM 700 C CA . VAL A 1 85 ? 9.814 -1.920 -4.107 1.00 90.44 85 VAL A CA 1
ATOM 701 C C . VAL A 1 85 ? 11.089 -2.537 -4.668 1.00 90.44 85 VAL A C 1
ATOM 703 O O . VAL A 1 85 ? 11.810 -3.237 -3.957 1.00 90.44 85 VAL A O 1
ATOM 706 N N . ILE A 1 86 ? 11.336 -2.334 -5.958 1.00 89.19 86 ILE A N 1
ATOM 707 C CA . ILE A 1 86 ? 12.506 -2.847 -6.678 1.00 89.19 86 ILE A CA 1
ATOM 708 C C . ILE A 1 86 ? 13.198 -1.633 -7.275 1.00 89.19 86 ILE A C 1
ATOM 710 O O . ILE A 1 86 ? 12.640 -1.028 -8.184 1.00 89.19 86 ILE A O 1
ATOM 714 N N . GLY A 1 87 ? 14.369 -1.241 -6.766 1.00 84.88 87 GLY A N 1
ATOM 715 C CA . GLY A 1 87 ? 14.951 0.066 -7.103 1.00 84.88 87 GLY A CA 1
ATOM 716 C C . GLY A 1 87 ? 13.922 1.196 -6.963 1.00 84.88 87 GLY A C 1
ATOM 717 O O . GLY A 1 87 ? 13.104 1.172 -6.053 1.00 84.88 87 GLY A O 1
ATOM 718 N N . THR A 1 88 ? 13.882 2.122 -7.921 1.00 85.12 88 THR A N 1
ATOM 719 C CA . THR A 1 88 ? 12.947 3.263 -7.941 1.00 85.12 88 THR A CA 1
ATOM 720 C C . THR A 1 88 ? 11.559 2.927 -8.509 1.00 85.12 88 THR A C 1
ATOM 722 O O . THR A 1 88 ? 10.866 3.785 -9.058 1.00 85.12 88 THR A O 1
ATOM 725 N N . TRP A 1 89 ? 11.136 1.663 -8.403 1.00 89.44 89 TRP A N 1
ATOM 726 C CA . TRP A 1 89 ? 9.855 1.179 -8.918 1.00 89.44 89 TRP A CA 1
ATOM 727 C C . TRP A 1 89 ? 9.029 0.492 -7.832 1.00 89.44 89 TRP A C 1
ATOM 729 O O . TRP A 1 89 ? 9.515 -0.389 -7.122 1.00 89.44 89 TRP A O 1
ATOM 739 N N . ILE A 1 90 ? 7.737 0.813 -7.784 1.00 92.44 90 ILE A N 1
ATOM 740 C CA . ILE A 1 90 ? 6.747 0.106 -6.968 1.00 92.44 90 ILE A CA 1
ATOM 741 C C . ILE A 1 90 ? 6.033 -0.911 -7.852 1.00 92.44 90 ILE A C 1
ATOM 743 O O . ILE A 1 90 ? 5.424 -0.546 -8.854 1.00 92.44 90 ILE A O 1
ATOM 747 N N . TYR A 1 91 ? 6.075 -2.179 -7.458 1.00 94.44 91 TYR A N 1
ATOM 748 C CA . TYR A 1 91 ? 5.373 -3.284 -8.096 1.00 94.44 91 TYR A CA 1
ATOM 749 C C . TYR A 1 91 ? 4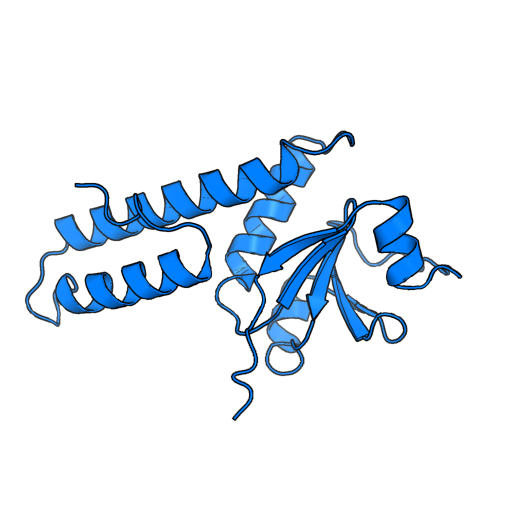.196 -3.718 -7.223 1.00 94.44 91 TYR A C 1
ATOM 751 O O . TYR A 1 91 ? 4.380 -4.132 -6.080 1.00 94.44 91 TYR A O 1
ATOM 759 N N . ALA A 1 92 ? 2.997 -3.667 -7.795 1.00 94.75 92 ALA A N 1
ATOM 760 C CA . ALA A 1 92 ? 1.755 -4.165 -7.222 1.00 94.75 92 ALA A CA 1
ATOM 761 C C . ALA A 1 92 ? 1.336 -5.466 -7.931 1.00 94.75 92 ALA A C 1
ATOM 763 O O . ALA A 1 92 ? 0.826 -5.432 -9.059 1.00 94.75 92 ALA A O 1
ATOM 764 N N . PHE A 1 93 ? 1.535 -6.612 -7.277 1.00 93.50 93 PHE A N 1
ATOM 765 C CA . PHE A 1 93 ? 1.101 -7.931 -7.756 1.00 93.50 93 PHE A CA 1
ATOM 766 C C . PHE A 1 93 ? -0.267 -8.315 -7.181 1.00 93.50 93 PHE A C 1
ATOM 768 O O . PHE A 1 93 ? -0.744 -7.709 -6.224 1.00 93.50 93 PHE A O 1
ATOM 775 N N . ASN A 1 94 ? -0.901 -9.337 -7.771 1.00 91.88 94 ASN A N 1
ATOM 776 C CA . ASN A 1 94 ? -2.215 -9.848 -7.351 1.00 91.88 94 ASN A CA 1
ATOM 777 C C . ASN A 1 94 ? -3.313 -8.765 -7.287 1.00 91.88 94 ASN A C 1
ATOM 779 O O . ASN A 1 94 ? -4.264 -8.851 -6.523 1.00 91.88 94 ASN A O 1
ATOM 783 N N . SER A 1 95 ? -3.205 -7.750 -8.142 1.00 91.62 95 SER A N 1
ATOM 784 C CA . SER A 1 95 ? -3.943 -6.491 -8.030 1.00 91.62 95 SER A CA 1
ATOM 785 C C . SER A 1 95 ? -5.030 -6.284 -9.087 1.00 91.62 95 SER A C 1
ATOM 787 O O . SER A 1 95 ? -5.515 -5.171 -9.278 1.00 91.62 95 SER A O 1
ATOM 789 N N . TYR A 1 96 ? -5.456 -7.353 -9.767 1.00 87.94 96 TYR A N 1
ATOM 790 C CA . TYR A 1 96 ? -6.465 -7.274 -10.832 1.00 87.94 96 TYR A CA 1
ATOM 791 C C . TYR A 1 96 ? -7.798 -6.673 -10.365 1.00 87.94 96 TYR A C 1
ATOM 793 O O . TYR A 1 96 ? -8.412 -5.931 -11.127 1.00 87.94 96 TYR A O 1
ATOM 801 N N . ALA A 1 97 ? -8.205 -6.935 -9.118 1.00 91.94 97 ALA A N 1
ATOM 802 C CA . ALA A 1 97 ? -9.420 -6.370 -8.526 1.00 91.94 97 ALA A CA 1
ATOM 803 C C . ALA A 1 97 ? -9.357 -4.840 -8.350 1.00 91.94 97 ALA A C 1
ATOM 805 O O . ALA A 1 97 ? -10.387 -4.178 -8.373 1.00 91.94 97 ALA A O 1
ATOM 806 N N . TYR A 1 98 ? -8.152 -4.277 -8.227 1.00 93.75 98 TYR A N 1
ATOM 807 C CA . TYR A 1 98 ? -7.906 -2.851 -7.981 1.00 93.75 98 TYR A CA 1
ATOM 808 C C . TYR A 1 98 ? -7.346 -2.136 -9.217 1.00 93.75 98 TYR A C 1
ATOM 810 O O . TYR A 1 98 ? -6.726 -1.082 -9.112 1.00 93.75 98 TYR A O 1
ATOM 818 N N . LYS A 1 99 ? -7.533 -2.717 -10.408 1.00 92.19 99 LYS A N 1
ATOM 819 C CA . LYS A 1 99 ? -6.977 -2.207 -11.668 1.00 92.19 99 LYS A CA 1
ATOM 820 C C . LYS A 1 99 ? -7.335 -0.744 -11.931 1.00 92.19 99 LYS A C 1
ATOM 822 O O . LYS A 1 99 ? -6.465 0.013 -12.348 1.00 92.19 99 LYS A O 1
ATOM 827 N N . GLU A 1 100 ? -8.595 -0.358 -11.747 1.00 94.50 100 GLU A N 1
ATOM 828 C CA . GLU A 1 100 ? -9.024 1.011 -12.053 1.00 94.50 100 GLU A CA 1
ATOM 829 C C . GLU A 1 100 ? -8.449 2.002 -11.026 1.00 94.50 100 GLU A C 1
ATOM 831 O O . GLU A 1 100 ? -7.854 2.994 -11.430 1.00 94.50 100 GLU A O 1
ATOM 836 N N . ASN A 1 101 ? -8.431 1.650 -9.732 1.00 94.38 101 ASN A N 1
ATOM 837 C CA . ASN A 1 101 ? -7.750 2.451 -8.705 1.00 94.38 101 ASN A CA 1
ATOM 838 C C . ASN A 1 101 ? -6.250 2.615 -8.985 1.00 94.38 101 ASN A C 1
ATOM 840 O O . ASN A 1 101 ? -5.683 3.677 -8.765 1.00 94.38 101 ASN A O 1
ATOM 844 N N . LEU A 1 102 ? -5.580 1.566 -9.467 1.00 94.06 102 LEU A N 1
ATOM 845 C CA . LEU A 1 102 ? -4.155 1.636 -9.790 1.00 94.06 102 LEU A CA 1
ATOM 846 C C . LEU A 1 102 ? -3.885 2.511 -11.017 1.00 94.06 102 LEU A C 1
ATOM 848 O O . LEU A 1 102 ? -2.908 3.257 -11.018 1.00 94.06 102 LEU A O 1
ATOM 852 N N . LYS A 1 103 ? -4.751 2.478 -12.035 1.00 92.25 103 LYS A N 1
ATOM 853 C CA . LYS A 1 103 ? -4.648 3.397 -13.179 1.00 92.25 103 LYS A CA 1
ATOM 854 C C . LYS A 1 103 ? -4.837 4.855 -12.774 1.00 92.25 103 LYS A C 1
ATOM 856 O O . LYS A 1 103 ? -4.118 5.699 -13.290 1.00 92.25 103 LYS A O 1
ATOM 861 N N . GLU A 1 104 ? -5.779 5.143 -11.875 1.00 93.56 104 GLU A N 1
ATOM 862 C CA . GLU A 1 104 ? -5.992 6.495 -11.331 1.00 93.56 104 GLU A CA 1
ATOM 863 C C . GLU A 1 104 ? -4.756 7.022 -10.588 1.00 93.56 104 GLU A C 1
ATOM 865 O O . GLU A 1 104 ? -4.549 8.227 -10.496 1.00 93.56 104 GLU A O 1
ATOM 870 N N . LEU A 1 105 ? -3.916 6.115 -10.081 1.00 92.50 105 LEU A N 1
ATOM 871 C CA . LEU A 1 105 ? -2.639 6.412 -9.432 1.00 92.50 105 LEU A CA 1
ATOM 872 C C . LEU A 1 105 ? -1.442 6.360 -10.398 1.00 92.50 105 LEU A C 1
ATOM 874 O O . LEU A 1 105 ? -0.307 6.211 -9.950 1.00 92.50 105 LEU A O 1
ATOM 878 N N . ASP A 1 106 ? -1.685 6.436 -11.709 1.00 92.06 106 ASP A N 1
ATOM 879 C CA . ASP A 1 106 ? -0.674 6.401 -12.774 1.00 92.06 106 ASP A CA 1
ATOM 880 C C . ASP A 1 106 ? 0.167 5.112 -12.839 1.00 92.06 106 ASP A C 1
ATOM 882 O O . ASP A 1 106 ? 1.236 5.074 -13.461 1.00 92.06 106 ASP A O 1
ATOM 886 N N . PHE A 1 107 ? -0.311 4.005 -12.260 1.00 93.06 107 PHE A N 1
ATOM 887 C CA . PHE A 1 107 ? 0.330 2.716 -12.493 1.00 93.06 107 PHE A CA 1
ATOM 888 C C . PHE A 1 107 ? 0.073 2.251 -13.927 1.00 93.06 107 PHE A C 1
ATOM 890 O O . PHE A 1 107 ? -1.025 2.381 -14.474 1.00 93.06 107 PHE A O 1
ATOM 897 N N . TRP A 1 108 ? 1.060 1.580 -14.518 1.00 91.75 108 TRP A N 1
ATOM 898 C CA . TRP A 1 108 ? 0.883 0.869 -15.780 1.00 91.75 108 TRP A CA 1
ATOM 899 C C . TRP A 1 108 ? 1.082 -0.631 -15.602 1.00 91.75 108 TRP A C 1
ATOM 901 O O . TRP A 1 108 ? 1.964 -1.096 -14.882 1.00 91.75 108 TRP A O 1
ATOM 911 N N . PHE A 1 109 ? 0.287 -1.419 -16.320 1.00 91.81 109 PHE A N 1
ATOM 912 C CA . PHE A 1 109 ? 0.435 -2.866 -16.293 1.00 91.81 109 PHE A CA 1
ATOM 913 C C . PHE A 1 109 ? 1.609 -3.332 -17.166 1.00 91.81 109 PHE A C 1
ATOM 915 O O . PHE A 1 109 ? 1.664 -3.058 -18.370 1.00 91.81 109 PHE A O 1
ATOM 922 N N . SER A 1 110 ? 2.527 -4.094 -16.573 1.00 90.25 110 SER A N 1
ATOM 923 C CA . SER A 1 110 ? 3.588 -4.820 -17.269 1.00 90.25 110 SER A CA 1
ATOM 924 C C . SER A 1 110 ? 3.167 -6.270 -17.472 1.00 90.25 110 SER A C 1
ATOM 926 O O . SER A 1 110 ? 3.175 -7.069 -16.537 1.00 90.25 110 SER A O 1
ATOM 928 N N . LYS A 1 111 ? 2.853 -6.647 -18.719 1.00 88.38 111 LYS A N 1
ATOM 929 C CA . LYS A 1 111 ? 2.545 -8.048 -19.070 1.00 88.38 111 LYS A CA 1
ATOM 930 C C . LYS A 1 111 ? 3.710 -8.991 -18.745 1.00 88.38 111 LYS A C 1
ATOM 932 O O . LYS A 1 111 ? 3.483 -10.116 -18.317 1.00 88.38 111 LYS A O 1
ATOM 937 N N . LYS A 1 112 ? 4.948 -8.517 -18.928 1.00 88.12 112 LYS A N 1
ATOM 938 C CA . LYS A 1 112 ? 6.176 -9.293 -18.703 1.00 88.12 112 LYS A CA 1
ATOM 939 C C . LYS A 1 112 ? 6.384 -9.621 -17.227 1.00 88.12 112 LYS A C 1
ATOM 941 O O . LYS A 1 112 ? 6.733 -10.745 -16.892 1.00 88.12 112 LYS A O 1
ATOM 946 N N . HIS A 1 113 ? 6.165 -8.638 -16.357 1.00 88.56 113 HIS A N 1
ATOM 947 C CA . HIS A 1 113 ? 6.340 -8.799 -14.912 1.00 88.56 113 HIS A CA 1
ATOM 948 C C . HIS A 1 113 ? 5.052 -9.226 -14.200 1.00 88.56 113 HIS A C 1
ATOM 950 O O . HIS A 1 113 ? 5.094 -9.539 -13.017 1.00 88.56 113 HIS A O 1
ATOM 956 N N . LYS A 1 114 ? 3.922 -9.261 -14.924 1.00 91.56 114 LYS A N 1
ATOM 957 C CA . LYS A 1 114 ? 2.578 -9.585 -14.421 1.00 91.56 114 LYS A CA 1
ATOM 958 C C . LYS A 1 114 ? 2.180 -8.729 -13.210 1.00 91.56 114 LYS A C 1
ATOM 960 O O . LYS A 1 114 ? 1.555 -9.218 -12.273 1.00 91.56 114 LYS A O 1
ATOM 965 N N . ALA A 1 115 ? 2.547 -7.451 -13.248 1.00 93.75 115 ALA A N 1
ATOM 966 C CA . ALA A 1 115 ? 2.347 -6.504 -12.160 1.00 93.75 115 ALA A CA 1
ATOM 967 C C . ALA A 1 115 ? 1.966 -5.126 -12.692 1.00 93.75 115 ALA A C 1
ATOM 969 O O . ALA A 1 115 ? 2.316 -4.758 -13.818 1.00 93.75 115 ALA A O 1
ATOM 970 N N . TRP A 1 116 ? 1.286 -4.357 -11.853 1.00 94.69 116 TRP A N 1
ATOM 971 C CA . TRP A 1 116 ? 1.146 -2.919 -12.034 1.00 94.69 116 TRP A CA 1
ATOM 972 C C . TRP A 1 116 ? 2.388 -2.239 -11.476 1.00 94.69 116 TRP A C 1
ATOM 974 O O . TRP A 1 116 ? 2.807 -2.553 -10.365 1.00 94.69 116 TRP A O 1
ATOM 984 N N . ILE A 1 117 ? 2.989 -1.342 -12.250 1.00 92.81 117 ILE A N 1
ATOM 985 C CA . ILE A 1 117 ? 4.250 -0.688 -11.905 1.00 92.81 117 ILE A CA 1
ATOM 986 C C . ILE A 1 117 ? 4.033 0.819 -11.833 1.00 92.81 117 ILE A C 1
ATOM 988 O O . ILE A 1 117 ? 3.323 1.372 -12.670 1.00 92.81 117 ILE A O 1
ATOM 992 N N . PHE A 1 118 ? 4.665 1.458 -10.854 1.00 92.81 118 PHE A N 1
ATOM 993 C CA . PHE A 1 118 ? 4.735 2.908 -10.693 1.00 92.81 118 PHE A CA 1
ATOM 994 C C . PHE A 1 118 ? 6.190 3.354 -10.506 1.00 92.81 118 PHE A C 1
ATOM 996 O O . PHE A 1 118 ? 6.970 2.650 -9.866 1.00 92.81 118 PHE A O 1
ATOM 1003 N N . ASN A 1 119 ? 6.561 4.515 -11.052 1.00 87.88 119 ASN A N 1
ATOM 1004 C CA . ASN A 1 119 ? 7.899 5.111 -10.895 1.00 87.88 119 ASN A CA 1
ATOM 1005 C C . ASN A 1 119 ? 7.899 6.645 -10.790 1.00 87.88 119 ASN A C 1
ATOM 1007 O O . ASN A 1 119 ? 8.903 7.266 -11.124 1.00 87.88 119 ASN A O 1
ATOM 1011 N N . GLY A 1 120 ? 6.766 7.268 -10.452 1.00 83.62 120 GLY A N 1
ATOM 1012 C CA . GLY A 1 120 ? 6.659 8.731 -10.354 1.00 83.62 120 GLY A CA 1
ATOM 1013 C C . GLY A 1 120 ? 6.661 9.489 -11.687 1.00 83.62 120 GLY A C 1
ATOM 1014 O O . GLY A 1 120 ? 6.390 10.683 -11.706 1.00 83.62 120 GLY A O 1
ATOM 1015 N N . SER A 1 121 ? 6.907 8.820 -12.817 1.00 75.12 121 SER A N 1
ATOM 1016 C CA . SER A 1 121 ? 6.930 9.439 -14.145 1.00 75.12 121 SER A CA 1
ATOM 1017 C C . SER A 1 121 ? 5.860 8.842 -15.057 1.00 75.12 121 SER A C 1
ATOM 1019 O O . SER A 1 121 ? 5.560 7.649 -14.990 1.00 75.12 121 SER A O 1
ATOM 1021 N N . LYS A 1 122 ? 5.311 9.653 -15.972 1.00 64.25 122 LYS A N 1
ATOM 1022 C CA . LYS A 1 122 ? 4.447 9.131 -17.041 1.00 64.25 122 LYS A CA 1
ATOM 1023 C C . LYS A 1 122 ? 5.209 8.046 -17.799 1.00 64.25 122 LYS A C 1
ATOM 1025 O O . LYS A 1 122 ? 6.372 8.243 -18.153 1.00 64.25 122 LYS A O 1
ATOM 1030 N N . LYS A 1 123 ? 4.547 6.907 -18.031 1.00 58.84 123 LYS A N 1
ATOM 1031 C CA . LYS A 1 123 ? 5.106 5.700 -18.657 1.00 58.84 123 LYS A CA 1
ATOM 1032 C C . LYS A 1 123 ? 6.076 6.045 -19.794 1.00 58.84 123 LYS A C 1
ATOM 1034 O O . LYS A 1 123 ? 5.661 6.320 -20.919 1.00 58.84 123 LYS A O 1
ATOM 1039 N N . ARG A 1 124 ? 7.381 5.953 -19.528 1.00 57.00 124 ARG A N 1
ATOM 1040 C CA . ARG A 1 124 ? 8.385 5.906 -20.593 1.00 57.00 124 ARG A CA 1
ATOM 1041 C C . ARG A 1 124 ? 8.230 4.556 -21.286 1.00 57.00 124 ARG A C 1
ATOM 1043 O O . ARG A 1 124 ? 8.084 3.531 -20.617 1.00 57.00 124 ARG A O 1
ATOM 1050 N N . CYS A 1 125 ? 8.227 4.528 -22.617 1.00 56.69 125 CYS A N 1
ATOM 1051 C CA . CYS A 1 125 ? 8.283 3.275 -23.373 1.00 56.69 125 CYS A CA 1
ATOM 1052 C C . CYS A 1 125 ? 9.664 2.629 -23.181 1.00 56.69 125 CYS A C 1
ATOM 1054 O O . CYS A 1 125 ? 10.514 2.663 -24.063 1.00 56.69 125 CYS A O 1
ATOM 1056 N N . ILE A 1 126 ? 9.906 2.068 -21.997 1.00 62.69 126 ILE A N 1
ATOM 1057 C CA . ILE A 1 126 ? 11.153 1.400 -21.646 1.00 62.69 126 ILE A CA 1
ATOM 1058 C C . ILE A 1 126 ? 11.065 -0.017 -22.204 1.00 62.69 126 ILE A C 1
ATOM 1060 O O . ILE A 1 126 ? 10.353 -0.878 -21.681 1.00 62.69 126 ILE A O 1
ATOM 1064 N N . ARG A 1 127 ? 11.777 -0.260 -23.304 1.00 66.38 127 ARG A N 1
ATOM 1065 C CA . ARG A 1 127 ? 11.914 -1.592 -23.889 1.00 66.38 127 ARG A CA 1
ATOM 1066 C C . ARG A 1 127 ? 13.121 -2.274 -23.247 1.00 66.38 127 ARG A C 1
ATOM 1068 O O . ARG A 1 127 ? 14.243 -2.084 -23.694 1.00 66.38 127 ARG A O 1
ATOM 1075 N N . THR A 1 128 ? 12.891 -3.053 -22.191 1.00 72.81 128 THR A N 1
ATOM 1076 C CA . THR A 1 128 ? 13.956 -3.796 -21.493 1.00 72.81 128 THR A CA 1
ATOM 1077 C C . THR A 1 128 ? 13.878 -5.308 -21.725 1.00 72.81 128 THR A C 1
ATOM 1079 O O . THR A 1 128 ? 12.798 -5.916 -21.745 1.00 72.81 128 THR A O 1
ATOM 1082 N N . LYS A 1 129 ? 15.052 -5.936 -21.880 1.00 81.38 129 LYS A N 1
ATOM 1083 C CA . LYS A 1 129 ? 15.208 -7.397 -21.915 1.00 81.38 129 LYS A CA 1
ATOM 1084 C C . LYS A 1 129 ? 15.189 -8.019 -20.514 1.00 81.38 129 LYS A C 1
ATOM 1086 O O . LYS A 1 129 ? 14.846 -9.194 -20.420 1.00 81.38 129 LYS A O 1
ATOM 1091 N N . ASN A 1 130 ? 15.347 -7.229 -19.454 1.00 84.06 130 ASN A N 1
ATOM 1092 C CA . ASN A 1 130 ? 15.416 -7.714 -18.074 1.00 84.06 130 ASN A CA 1
ATOM 1093 C C . ASN A 1 130 ? 14.077 -8.290 -17.598 1.00 84.06 130 ASN A C 1
ATOM 1095 O O . ASN A 1 130 ? 12.998 -7.710 -17.800 1.00 84.06 130 ASN A O 1
ATOM 1099 N N . THR A 1 131 ? 14.132 -9.482 -17.022 1.00 88.81 131 THR A N 1
ATOM 1100 C CA . THR A 1 131 ? 13.023 -10.141 -16.334 1.00 88.81 131 THR A CA 1
ATOM 1101 C C . THR A 1 131 ? 12.777 -9.500 -14.965 1.00 88.81 131 THR A C 1
ATOM 1103 O O . THR A 1 131 ? 13.467 -8.565 -14.561 1.00 88.81 131 THR A O 1
ATOM 1106 N N . LEU A 1 132 ? 11.743 -9.962 -14.256 1.00 88.06 132 LEU A N 1
ATOM 1107 C CA . LEU A 1 132 ? 11.501 -9.515 -12.885 1.00 88.06 132 LEU A CA 1
ATOM 1108 C C . LEU A 1 132 ? 12.682 -9.882 -11.974 1.00 88.06 132 LEU A C 1
ATOM 1110 O O . LEU A 1 132 ? 13.112 -9.050 -11.185 1.00 88.06 132 LEU A O 1
ATOM 1114 N N . GLU A 1 133 ? 13.206 -11.102 -12.100 1.00 89.56 133 GLU A N 1
ATOM 1115 C CA . GLU A 1 133 ? 14.320 -11.580 -11.275 1.00 89.56 133 GLU A CA 1
ATOM 1116 C C . GLU A 1 133 ? 15.625 -10.847 -11.594 1.00 89.56 133 GLU A C 1
ATOM 1118 O O . GLU A 1 133 ? 16.350 -10.493 -10.669 1.00 89.56 133 GLU A O 1
ATOM 1123 N N . ASP A 1 134 ? 15.873 -10.511 -12.865 1.00 90.50 134 ASP A N 1
ATOM 1124 C CA . ASP A 1 134 ? 17.024 -9.676 -13.240 1.00 90.50 134 ASP A CA 1
ATOM 1125 C C . ASP A 1 134 ? 16.962 -8.316 -12.534 1.00 90.50 134 ASP A C 1
ATOM 1127 O O . ASP A 1 134 ? 17.925 -7.903 -11.895 1.00 90.50 134 ASP A O 1
ATOM 1131 N N . ASN A 1 135 ? 15.794 -7.661 -12.562 1.00 88.06 135 ASN A N 1
ATOM 1132 C CA . ASN A 1 135 ? 15.601 -6.380 -11.883 1.00 88.06 135 ASN A CA 1
ATOM 1133 C C . ASN A 1 135 ? 15.769 -6.505 -10.362 1.00 88.06 135 ASN A C 1
ATOM 1135 O O . ASN A 1 135 ? 16.366 -5.629 -9.747 1.00 88.06 135 ASN A O 1
ATOM 1139 N N . LYS A 1 136 ? 15.262 -7.576 -9.736 1.00 90.00 136 LYS A N 1
ATOM 1140 C CA . LYS A 1 136 ? 15.453 -7.802 -8.293 1.00 90.00 136 LYS A CA 1
ATOM 1141 C C . LYS A 1 136 ? 16.923 -8.014 -7.941 1.00 90.00 136 LYS A C 1
ATOM 1143 O O . LYS A 1 136 ? 17.363 -7.522 -6.908 1.00 90.00 136 LYS A O 1
ATOM 1148 N N . LYS A 1 137 ? 17.665 -8.740 -8.780 1.00 87.81 137 LYS A N 1
ATOM 1149 C CA . LYS A 1 137 ? 19.092 -9.010 -8.582 1.00 87.81 137 LYS A CA 1
ATOM 1150 C C . LYS A 1 137 ? 19.934 -7.748 -8.755 1.00 87.81 137 LYS A C 1
ATOM 1152 O O . LYS A 1 137 ? 20.839 -7.518 -7.968 1.00 87.81 137 LYS A O 1
ATOM 1157 N N . GLU A 1 138 ? 19.627 -6.944 -9.769 1.00 86.56 138 GLU A N 1
ATOM 1158 C CA . GLU A 1 138 ? 20.357 -5.713 -10.082 1.00 86.56 138 GLU A CA 1
ATOM 1159 C C . GLU A 1 138 ? 20.041 -4.590 -9.091 1.00 86.56 138 GLU A C 1
ATOM 1161 O O . GLU A 1 138 ? 20.919 -3.826 -8.699 1.00 86.56 138 GLU A O 1
ATOM 1166 N N . TYR A 1 139 ? 18.777 -4.474 -8.678 1.00 84.25 139 TYR A N 1
ATOM 1167 C CA . TYR A 1 139 ? 18.304 -3.299 -7.955 1.00 84.25 139 TYR A CA 1
ATOM 1168 C C . TYR A 1 139 ? 17.890 -3.539 -6.508 1.00 84.25 139 TYR A C 1
ATOM 1170 O O . TYR A 1 139 ? 17.557 -2.559 -5.834 1.00 84.25 139 TYR A O 1
ATOM 1178 N N . GLY A 1 140 ? 17.903 -4.791 -6.054 1.00 85.25 140 GLY A N 1
ATOM 1179 C CA . GLY A 1 140 ? 17.341 -5.201 -4.775 1.00 85.25 140 GLY A CA 1
ATOM 1180 C C . GLY A 1 140 ? 15.813 -5.275 -4.808 1.00 85.25 140 GLY A C 1
ATOM 1181 O O . GLY A 1 140 ? 15.150 -4.726 -5.690 1.00 85.25 140 GLY A O 1
ATOM 1182 N N . CYS A 1 141 ? 15.236 -5.968 -3.828 1.00 86.81 141 CYS A N 1
ATOM 1183 C CA . CYS A 1 141 ? 13.792 -6.132 -3.699 1.00 86.81 141 CYS A CA 1
ATOM 1184 C C . CYS A 1 141 ? 13.369 -6.029 -2.236 1.00 86.81 141 CYS A C 1
ATOM 1186 O O . CYS A 1 141 ? 13.637 -6.932 -1.445 1.00 86.81 141 CY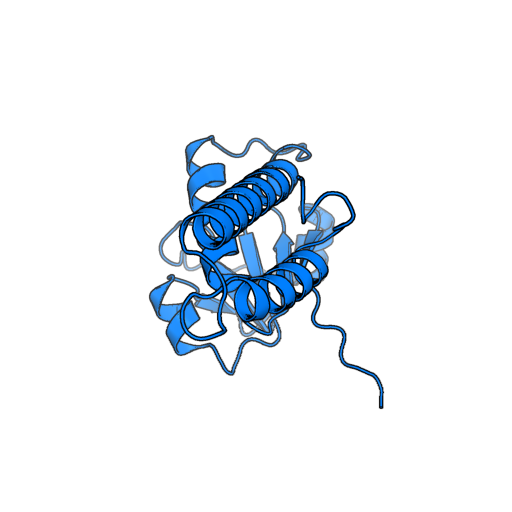S A O 1
ATOM 1188 N N . LYS A 1 142 ? 12.634 -4.970 -1.893 1.00 87.12 142 LYS A N 1
ATOM 1189 C CA . LYS A 1 142 ? 12.035 -4.782 -0.570 1.00 87.12 142 LYS A CA 1
ATOM 1190 C C . LYS A 1 142 ? 10.559 -5.159 -0.619 1.00 87.12 142 LYS A C 1
ATOM 1192 O O . LYS A 1 142 ? 9.779 -4.579 -1.373 1.00 87.12 142 LYS A O 1
ATOM 1197 N N . LYS A 1 143 ? 10.161 -6.160 0.166 1.00 87.69 143 LYS A N 1
ATOM 1198 C CA . LYS A 1 143 ? 8.757 -6.576 0.277 1.00 87.69 143 LYS A CA 1
ATOM 1199 C C . LYS A 1 143 ? 8.065 -5.695 1.313 1.00 87.69 143 LYS A C 1
ATOM 1201 O O . LYS A 1 143 ? 8.365 -5.794 2.493 1.00 87.69 143 LYS A O 1
ATOM 1206 N N . VAL A 1 144 ? 7.142 -4.856 0.857 1.00 84.31 144 VAL A N 1
ATOM 1207 C CA . VAL A 1 144 ? 6.381 -3.925 1.707 1.00 84.31 144 VAL A CA 1
ATOM 1208 C C . VAL A 1 144 ? 5.139 -4.606 2.258 1.00 84.31 144 VAL A C 1
ATOM 1210 O O . VAL A 1 144 ? 4.790 -4.459 3.424 1.00 84.31 144 VAL A O 1
ATOM 1213 N N . LYS A 1 145 ? 4.465 -5.382 1.411 1.00 85.31 145 LYS A N 1
ATOM 1214 C CA . LYS A 1 145 ? 3.280 -6.138 1.791 1.00 85.31 145 LYS A CA 1
ATOM 1215 C C . LYS A 1 145 ? 3.236 -7.443 1.025 1.00 85.31 145 LYS A C 1
ATOM 1217 O O . LYS A 1 145 ? 3.457 -7.458 -0.183 1.00 85.31 145 LYS A O 1
ATOM 1222 N N . SER A 1 146 ? 2.925 -8.520 1.732 1.00 80.38 146 SER A N 1
ATOM 1223 C CA . SER A 1 146 ? 2.592 -9.807 1.130 1.00 80.38 146 SER A CA 1
ATOM 1224 C C . SER A 1 146 ? 1.227 -10.241 1.646 1.00 80.38 146 SER A C 1
ATOM 1226 O O . SER A 1 146 ? 1.019 -10.385 2.848 1.00 80.38 146 SER A O 1
ATOM 1228 N N . THR A 1 147 ? 0.287 -10.435 0.735 1.00 74.50 147 THR A N 1
ATOM 1229 C CA . THR A 1 147 ? -0.939 -11.174 0.986 1.00 74.50 147 THR A CA 1
ATOM 1230 C C . THR A 1 147 ? -0.553 -12.640 1.122 1.00 74.50 147 THR A C 1
ATOM 1232 O O . THR A 1 147 ? -0.272 -13.344 0.153 1.00 74.50 147 THR A O 1
ATOM 1235 N N . THR A 1 148 ? -0.457 -13.122 2.360 1.00 56.38 148 THR A N 1
ATOM 1236 C CA . THR A 1 148 ? -0.346 -14.559 2.592 1.00 56.38 148 THR A CA 1
ATOM 1237 C C . THR A 1 148 ? -1.624 -15.184 2.050 1.00 56.38 148 THR A C 1
ATOM 1239 O O . THR A 1 148 ? -2.672 -15.105 2.694 1.00 56.38 148 THR A O 1
ATOM 1242 N N . LYS A 1 149 ? -1.561 -15.815 0.870 1.00 48.50 149 LYS A N 1
ATOM 1243 C CA . LYS A 1 149 ? -2.553 -16.828 0.518 1.00 48.50 149 LYS A CA 1
ATOM 1244 C C . LYS A 1 149 ? -2.515 -17.829 1.661 1.00 48.50 149 LYS A C 1
ATOM 1246 O O . LYS A 1 149 ? -1.509 -18.513 1.837 1.00 48.50 149 LYS A O 1
ATOM 1251 N N . ARG A 1 150 ? -3.576 -17.870 2.471 1.00 39.78 150 ARG A N 1
ATOM 1252 C CA . ARG A 1 150 ? -3.826 -19.035 3.314 1.00 39.78 150 ARG A CA 1
ATOM 1253 C C . ARG A 1 150 ? -3.844 -20.207 2.345 1.00 39.78 150 ARG A C 1
ATOM 1255 O O . ARG A 1 150 ? -4.723 -20.278 1.489 1.00 39.78 150 ARG A O 1
ATOM 1262 N N . ILE A 1 151 ? -2.804 -21.028 2.408 1.00 39.16 151 ILE A N 1
ATOM 1263 C CA . ILE A 1 151 ? -2.859 -22.370 1.856 1.00 39.16 151 ILE A CA 1
ATOM 1264 C C . ILE A 1 151 ? -3.969 -23.023 2.676 1.00 39.16 151 ILE A C 1
ATOM 1266 O O . ILE A 1 151 ? -3.853 -23.095 3.901 1.00 39.16 151 ILE A O 1
ATOM 1270 N N . ALA A 1 152 ? -5.100 -23.269 2.019 1.00 35.44 152 ALA A N 1
ATOM 1271 C CA . ALA A 1 152 ? -6.184 -24.054 2.587 1.00 35.44 152 ALA A CA 1
ATOM 1272 C C . ALA A 1 152 ? -5.704 -25.492 2.794 1.00 35.44 152 ALA A C 1
ATOM 1274 O O . ALA A 1 152 ? -4.893 -25.950 1.953 1.00 35.44 152 ALA A O 1
#

Foldseek 3Di:
DQQCPPPPALVSLVVSLVVVLCCQPVVNVHDPVVNVVSVVNSVVVLLVLLLVLVVPAPDDDDPVLSVLSSVVCVQCVPPLWWWKDQALKIWTAPCPVCVVVLVVSQWDADPQANTTMDRPDRDDPDDDPDGPVNSCVVGNMDTRDDNPPPPD